Protein AF-A0A355DIT1-F1 (afdb_monomer_lite)

Foldseek 3Di:
DDDDPPDCAWDKAADDPPAAEDAEPVVVVVQCVVCVVVVHHRDHHHYLYYDVCVVVPHDHSPPPDDRIDTGGDDDDDD

Structure (mmCIF, N/CA/C/O backbone):
data_AF-A0A355DIT1-F1
#
_entry.id   AF-A0A355DIT1-F1
#
loop_
_atom_site.group_PDB
_atom_site.id
_atom_site.type_symbol
_atom_site.label_atom_id
_atom_site.label_alt_id
_atom_site.label_comp_id
_atom_site.label_asym_id
_atom_site.label_entity_id
_atom_site.label_seq_id
_atom_site.pdbx_PDB_ins_code
_atom_site.Cartn_x
_atom_site.Cartn_y
_atom_site.Cartn_z
_atom_site.occupancy
_atom_site.B_iso_or_equiv
_atom_site.auth_seq_id
_atom_site.auth_comp_id
_atom_site.auth_asym_id
_atom_site.auth_atom_id
_atom_site.pdbx_PDB_model_num
ATOM 1 N N . MET A 1 1 ? 24.547 -1.417 14.585 1.00 43.12 1 MET A N 1
ATOM 2 C CA . MET A 1 1 ? 23.324 -1.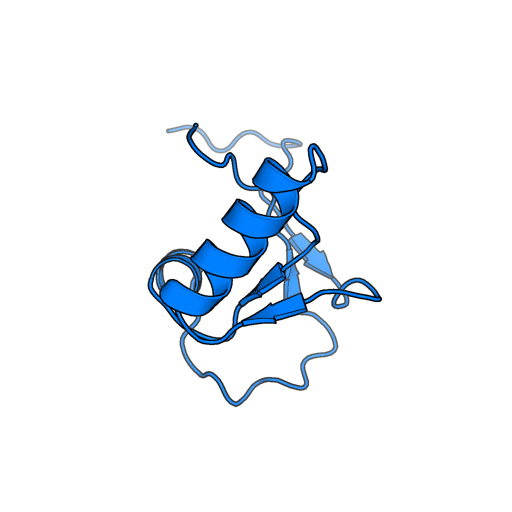939 13.939 1.00 43.12 1 MET A CA 1
ATOM 3 C C . MET A 1 1 ? 23.501 -3.434 13.776 1.00 43.12 1 MET A C 1
ATOM 5 O O . MET A 1 1 ? 24.325 -3.838 12.967 1.00 43.12 1 MET A O 1
ATOM 9 N N . SER A 1 2 ? 22.830 -4.239 14.594 1.00 62.06 2 SER A N 1
ATOM 10 C CA . SER A 1 2 ? 22.868 -5.699 14.487 1.00 62.06 2 SER A CA 1
ATOM 11 C C . SER A 1 2 ? 21.614 -6.173 13.764 1.00 62.06 2 SER A C 1
ATOM 13 O O . SER A 1 2 ? 20.503 -5.924 14.219 1.00 62.06 2 SER A O 1
ATOM 15 N N . VAL A 1 3 ? 21.797 -6.841 12.627 1.00 75.12 3 VAL A N 1
ATOM 16 C CA . VAL A 1 3 ? 20.739 -7.658 12.030 1.00 75.12 3 VAL A CA 1
ATOM 17 C C . VAL A 1 3 ? 20.549 -8.863 12.946 1.00 75.12 3 VAL A C 1
ATOM 19 O O . VAL A 1 3 ? 21.494 -9.607 13.206 1.00 75.12 3 VAL A O 1
ATOM 22 N N . GLU A 1 4 ? 19.342 -9.026 13.473 1.00 79.62 4 GLU A N 1
ATOM 23 C CA . GLU A 1 4 ? 18.986 -10.123 14.370 1.00 79.62 4 GLU A CA 1
ATOM 24 C C . GLU A 1 4 ? 18.361 -11.265 13.575 1.00 79.62 4 GLU A C 1
ATOM 26 O O . GLU A 1 4 ? 17.440 -11.074 12.774 1.00 79.62 4 GLU A O 1
ATOM 31 N N . ARG A 1 5 ? 18.873 -12.474 13.806 1.00 67.75 5 ARG A N 1
ATOM 32 C CA . ARG A 1 5 ? 18.370 -13.693 13.178 1.00 67.75 5 ARG A CA 1
ATOM 33 C C . ARG A 1 5 ? 16.977 -14.015 13.725 1.00 67.75 5 ARG A C 1
ATOM 35 O O . ARG A 1 5 ? 16.807 -14.114 14.934 1.00 67.75 5 ARG A O 1
ATOM 42 N N . GLY A 1 6 ? 16.010 -14.230 12.833 1.00 69.81 6 GLY A N 1
ATOM 43 C CA . GLY A 1 6 ? 14.632 -14.599 13.187 1.00 69.81 6 GLY A CA 1
ATOM 44 C C . GLY A 1 6 ? 13.664 -13.425 13.346 1.00 69.81 6 GLY A C 1
ATOM 45 O O . GLY A 1 6 ? 12.479 -13.657 13.561 1.00 69.81 6 GLY A O 1
ATOM 46 N N . ARG A 1 7 ? 14.136 -12.182 13.211 1.00 76.94 7 ARG A N 1
ATOM 47 C CA . ARG A 1 7 ? 13.264 -11.009 13.111 1.00 76.94 7 ARG A CA 1
ATOM 48 C C . ARG A 1 7 ? 12.710 -10.899 11.688 1.00 76.94 7 ARG A C 1
ATOM 50 O O . ARG A 1 7 ? 13.431 -11.178 10.732 1.00 76.94 7 ARG A O 1
ATOM 57 N N . ASP A 1 8 ? 11.436 -10.533 11.562 1.00 73.25 8 ASP A N 1
ATOM 58 C CA . ASP A 1 8 ? 10.828 -10.244 10.264 1.00 73.25 8 ASP A CA 1
ATOM 59 C C . ASP A 1 8 ? 11.410 -8.930 9.733 1.00 73.25 8 ASP A C 1
ATOM 61 O O . ASP A 1 8 ? 11.189 -7.856 10.293 1.00 73.25 8 ASP A O 1
ATOM 65 N N . TRP A 1 9 ? 12.225 -9.047 8.691 1.00 76.38 9 TRP A N 1
ATOM 66 C CA . TRP A 1 9 ? 12.827 -7.923 7.975 1.00 76.38 9 TRP A CA 1
ATOM 67 C C . TRP A 1 9 ? 12.126 -7.685 6.631 1.00 76.38 9 TRP A C 1
ATOM 69 O O . TRP A 1 9 ? 12.655 -6.979 5.773 1.00 76.38 9 TRP A O 1
ATOM 79 N N . GLY A 1 10 ? 10.956 -8.297 6.439 1.00 81.31 10 GLY A N 1
ATOM 80 C CA . GLY A 1 10 ? 10.342 -8.495 5.141 1.00 81.31 10 GLY A CA 1
ATOM 81 C C . GLY A 1 10 ? 10.822 -9.777 4.461 1.00 81.31 10 GLY A C 1
ATOM 82 O O . GLY A 1 10 ? 11.659 -10.531 4.966 1.00 81.31 10 GLY A O 1
ATOM 83 N N . GLY A 1 11 ? 10.277 -10.024 3.276 1.00 86.69 11 GLY A N 1
ATOM 84 C CA . GLY A 1 11 ? 10.570 -11.216 2.492 1.00 86.69 11 GLY A CA 1
ATOM 85 C C . GLY A 1 11 ? 10.230 -11.039 1.023 1.00 86.69 11 GLY A C 1
ATOM 86 O O . GLY A 1 11 ? 9.888 -9.949 0.571 1.00 86.69 11 GLY A O 1
ATOM 87 N N . THR A 1 12 ? 10.322 -12.132 0.275 1.00 88.12 12 THR A N 1
ATOM 88 C CA . THR A 1 12 ? 9.781 -12.212 -1.085 1.00 88.12 12 THR A CA 1
ATOM 89 C C . THR A 1 12 ? 8.558 -13.119 -1.070 1.00 88.12 12 THR A C 1
ATOM 91 O O . THR A 1 12 ? 8.515 -14.091 -0.314 1.00 88.12 12 THR A O 1
ATOM 94 N N . GLY A 1 13 ? 7.531 -12.753 -1.827 1.00 89.81 13 GLY A N 1
ATOM 95 C CA . GLY A 1 13 ? 6.274 -13.494 -1.881 1.00 89.81 13 GLY A CA 1
ATOM 96 C C . GLY A 1 13 ? 5.369 -12.981 -2.995 1.00 89.81 13 GLY A C 1
ATOM 97 O O . GLY A 1 13 ? 5.672 -11.949 -3.590 1.00 89.81 13 GLY A O 1
ATOM 98 N N . PRO A 1 14 ? 4.256 -13.663 -3.304 1.00 89.31 14 PRO A N 1
ATOM 99 C CA . PRO A 1 14 ? 3.291 -13.144 -4.265 1.00 89.31 14 PRO A CA 1
ATOM 100 C C . PRO A 1 14 ? 2.698 -11.821 -3.767 1.00 89.31 14 PRO A C 1
ATOM 102 O O . PRO A 1 14 ? 2.581 -11.592 -2.559 1.00 89.31 14 PRO A O 1
ATOM 105 N N . LEU A 1 15 ? 2.289 -10.957 -4.698 1.00 87.94 15 LEU A N 1
ATOM 106 C CA . LEU A 1 15 ? 1.522 -9.768 -4.344 1.00 87.94 15 LEU A CA 1
ATOM 107 C C . LEU A 1 15 ? 0.214 -10.204 -3.652 1.00 87.94 15 LEU A C 1
ATOM 109 O O . LEU A 1 15 ? -0.530 -10.989 -4.245 1.00 87.94 15 LEU A O 1
ATOM 113 N N . PRO A 1 16 ? -0.091 -9.712 -2.436 1.00 90.00 16 PRO A N 1
ATOM 114 C CA . PRO A 1 16 ? -1.331 -10.065 -1.758 1.00 90.00 16 PRO A CA 1
ATOM 115 C C . PRO A 1 16 ? -2.563 -9.672 -2.577 1.00 90.00 16 PRO A C 1
ATOM 117 O O . PRO A 1 16 ? -2.608 -8.598 -3.184 1.00 90.00 16 PRO A O 1
ATOM 120 N N . GLU A 1 17 ? -3.576 -10.537 -2.582 1.00 89.44 17 GLU A N 1
ATOM 121 C CA . GLU A 1 17 ? -4.838 -10.264 -3.268 1.00 89.44 17 GLU A CA 1
ATOM 122 C C . GLU A 1 17 ? -5.494 -8.992 -2.709 1.00 89.44 17 GLU A C 1
ATOM 124 O O . GLU A 1 17 ? -5.491 -8.744 -1.503 1.00 89.44 17 GLU A O 1
ATOM 129 N N . GLY A 1 18 ? -6.033 -8.157 -3.599 1.00 89.00 18 GLY A N 1
ATOM 130 C CA . GLY A 1 18 ? -6.651 -6.886 -3.216 1.00 89.00 18 GLY A CA 1
ATOM 131 C C . GLY A 1 18 ? -5.661 -5.770 -2.864 1.00 89.00 18 GLY A C 1
ATOM 132 O O . GLY A 1 18 ? -6.098 -4.711 -2.412 1.00 89.00 18 GLY A O 1
ATOM 133 N N . ALA A 1 19 ? -4.353 -5.962 -3.084 1.00 92.31 19 ALA A N 1
ATOM 134 C CA . ALA A 1 19 ? -3.372 -4.894 -2.917 1.00 92.31 19 ALA A CA 1
ATOM 135 C C . ALA A 1 19 ? -3.685 -3.698 -3.832 1.00 92.31 19 ALA A C 1
ATOM 137 O O . ALA A 1 19 ? -3.864 -3.834 -5.046 1.00 92.31 19 ALA A O 1
ATOM 138 N N . VAL A 1 20 ? -3.709 -2.503 -3.243 1.00 95.50 20 VAL A N 1
ATOM 139 C CA . VAL A 1 20 ? -3.929 -1.254 -3.978 1.00 95.50 20 VAL A CA 1
ATOM 140 C C . VAL A 1 20 ? -2.612 -0.831 -4.617 1.00 95.50 20 VAL A C 1
ATOM 142 O O . VAL A 1 20 ? -1.624 -0.638 -3.917 1.00 95.50 20 VAL A O 1
ATOM 145 N N . ILE A 1 21 ? -2.571 -0.687 -5.941 1.00 93.88 21 ILE A N 1
ATOM 146 C CA . ILE A 1 21 ? -1.354 -0.274 -6.650 1.00 93.88 21 ILE A CA 1
ATOM 147 C C . ILE A 1 21 ? -1.288 1.250 -6.754 1.00 93.88 21 ILE A C 1
ATOM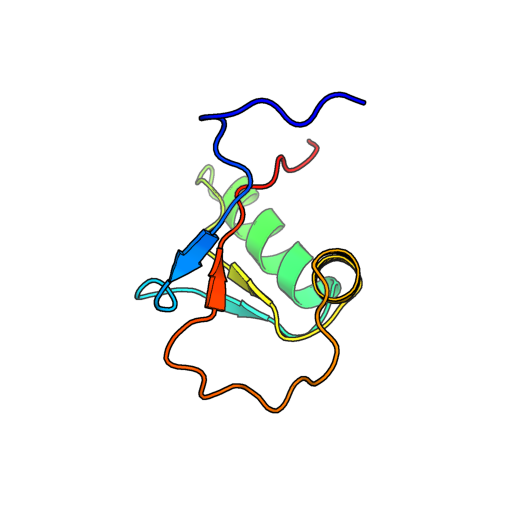 149 O O . ILE A 1 21 ? -2.228 1.876 -7.237 1.00 93.88 21 ILE A O 1
ATOM 153 N N . VAL A 1 22 ? -0.155 1.835 -6.360 1.00 95.31 22 VAL A N 1
ATOM 154 C CA . VAL A 1 22 ? 0.123 3.276 -6.477 1.00 95.31 22 VAL A CA 1
ATOM 155 C C . VAL A 1 22 ? 1.481 3.516 -7.134 1.00 95.31 22 VAL A C 1
ATOM 157 O O . VAL A 1 22 ? 2.417 2.729 -6.974 1.00 95.31 22 VAL A O 1
ATOM 160 N N . SER A 1 23 ? 1.603 4.623 -7.860 1.00 94.81 23 SER A N 1
ATOM 161 C CA . SER A 1 23 ? 2.820 4.998 -8.596 1.00 94.81 23 SER A CA 1
ATOM 162 C C . SER A 1 23 ? 3.444 6.300 -8.088 1.00 94.81 23 SER A C 1
ATOM 164 O O . SER A 1 23 ? 4.573 6.631 -8.451 1.00 94.81 23 SER A O 1
ATOM 166 N N . THR A 1 24 ? 2.742 7.051 -7.237 1.00 96.38 24 THR A N 1
ATOM 167 C CA . THR A 1 24 ? 3.201 8.353 -6.738 1.00 96.38 24 THR A CA 1
ATOM 168 C C . THR A 1 24 ? 3.024 8.511 -5.228 1.00 96.38 24 THR A C 1
ATOM 170 O O . THR A 1 24 ? 2.159 7.895 -4.603 1.00 96.38 24 THR A O 1
ATOM 173 N N . ASN A 1 25 ? 3.807 9.423 -4.639 1.00 97.31 25 ASN A N 1
ATOM 174 C CA . ASN A 1 25 ? 3.666 9.808 -3.231 1.00 97.31 25 ASN A CA 1
ATOM 175 C C . ASN A 1 25 ? 2.257 10.340 -2.915 1.00 97.31 25 ASN A C 1
ATOM 177 O O . ASN A 1 25 ? 1.741 10.112 -1.824 1.00 97.31 25 ASN A O 1
ATOM 181 N N . ALA A 1 26 ? 1.642 11.064 -3.856 1.00 98.19 26 ALA A N 1
ATOM 182 C CA . ALA A 1 26 ? 0.322 11.658 -3.676 1.00 98.19 26 ALA A CA 1
ATOM 183 C C . ALA A 1 26 ? -0.778 10.590 -3.603 1.00 98.19 26 ALA A C 1
ATOM 185 O O . ALA A 1 26 ? -1.624 10.651 -2.713 1.00 98.19 26 ALA A O 1
ATOM 186 N N . GLU A 1 27 ? -0.729 9.587 -4.482 1.00 98.12 27 GLU A N 1
ATOM 187 C CA . GLU A 1 27 ? -1.660 8.452 -4.463 1.00 98.12 27 GLU A CA 1
ATOM 188 C C . GLU A 1 27 ? -1.530 7.648 -3.169 1.00 98.12 27 GLU A C 1
ATOM 190 O O . GLU A 1 27 ? -2.531 7.423 -2.490 1.00 98.12 27 GLU A O 1
ATOM 195 N N . LEU A 1 28 ? -0.297 7.293 -2.774 1.00 97.38 28 LEU A N 1
ATOM 196 C CA . LEU A 1 28 ? -0.046 6.602 -1.505 1.00 97.38 28 LEU A CA 1
ATOM 197 C C . LEU A 1 28 ? -0.612 7.398 -0.321 1.00 97.38 28 LEU A C 1
ATOM 199 O O . LEU A 1 28 ? -1.292 6.846 0.546 1.00 97.38 28 LEU A O 1
ATOM 203 N N . ARG A 1 29 ? -0.374 8.715 -0.304 1.00 96.75 29 ARG A N 1
ATOM 204 C CA . ARG A 1 29 ? -0.883 9.602 0.744 1.00 96.75 29 ARG A CA 1
ATOM 205 C C . ARG A 1 29 ? -2.409 9.637 0.778 1.00 96.75 29 ARG A C 1
ATOM 207 O O . ARG A 1 29 ? -2.965 9.638 1.874 1.00 96.75 29 ARG A O 1
ATOM 214 N N . SER A 1 30 ? -3.077 9.655 -0.376 1.00 97.94 30 SER A N 1
ATOM 215 C CA . SER A 1 30 ? -4.543 9.618 -0.444 1.00 97.94 30 SER A CA 1
ATOM 216 C C . SER A 1 30 ? -5.089 8.321 0.144 1.00 97.94 30 SER A C 1
ATOM 218 O O . SER A 1 30 ? -5.936 8.378 1.029 1.00 97.94 30 SER A O 1
ATOM 220 N N . VAL A 1 31 ? -4.541 7.167 -0.258 1.00 97.50 31 VAL A N 1
ATOM 221 C CA . VAL A 1 31 ? -4.967 5.844 0.237 1.00 97.50 31 VAL A CA 1
ATOM 222 C C . VAL A 1 31 ? -4.885 5.768 1.764 1.00 97.50 31 VAL A C 1
ATOM 224 O O . VAL A 1 31 ? -5.848 5.371 2.424 1.00 97.50 31 VAL A O 1
ATOM 227 N N . VAL A 1 32 ? -3.760 6.196 2.341 1.00 96.56 32 VAL A N 1
ATOM 228 C CA . VAL A 1 32 ? -3.569 6.206 3.799 1.00 96.56 32 VAL A CA 1
ATOM 229 C C . VAL A 1 32 ? -4.522 7.194 4.479 1.00 96.56 32 VAL A C 1
ATOM 231 O O . VAL A 1 32 ? -5.130 6.861 5.497 1.00 96.56 32 VAL A O 1
ATOM 234 N N . ALA A 1 33 ? -4.673 8.405 3.935 1.00 96.75 33 ALA A N 1
ATOM 235 C CA . ALA A 1 33 ? -5.543 9.427 4.512 1.00 96.75 33 ALA A CA 1
ATOM 236 C C . ALA A 1 33 ? -7.021 9.011 4.494 1.00 96.75 33 ALA A C 1
ATOM 238 O O . ALA A 1 33 ? -7.734 9.248 5.470 1.00 96.75 33 ALA A O 1
ATOM 239 N N . ASP A 1 34 ? -7.475 8.370 3.420 1.00 97.75 34 ASP A N 1
ATOM 240 C CA . ASP A 1 34 ? -8.858 7.921 3.272 1.00 97.75 34 ASP A CA 1
ATOM 241 C C . ASP A 1 34 ? -9.174 6.748 4.206 1.00 97.75 34 ASP A C 1
ATOM 243 O O . ASP A 1 34 ? -10.236 6.740 4.836 1.00 97.75 34 ASP A O 1
ATOM 247 N N . ALA A 1 35 ? -8.240 5.805 4.379 1.00 96.44 35 ALA A N 1
ATOM 248 C CA . ALA A 1 35 ? -8.369 4.735 5.369 1.00 96.44 35 ALA A CA 1
ATOM 249 C C . ALA A 1 35 ? -8.465 5.298 6.796 1.00 96.44 35 ALA A C 1
ATOM 251 O O . ALA A 1 35 ? -9.422 5.000 7.515 1.00 96.44 35 ALA A O 1
ATOM 252 N N . ARG A 1 36 ? -7.551 6.209 7.162 1.00 95.12 36 ARG A N 1
ATOM 253 C CA . ARG A 1 36 ? -7.553 6.881 8.472 1.00 95.12 36 ARG A CA 1
ATOM 254 C C . ARG A 1 36 ? -8.835 7.668 8.720 1.00 95.12 36 ARG A C 1
ATOM 256 O O . ARG A 1 36 ? -9.421 7.550 9.791 1.00 95.12 36 ARG A O 1
ATOM 263 N N . ARG A 1 37 ? -9.307 8.439 7.732 1.00 96.56 37 ARG A N 1
ATOM 264 C CA . ARG A 1 37 ? -10.565 9.201 7.832 1.00 96.56 37 ARG A CA 1
ATOM 265 C C . ARG A 1 37 ? -11.764 8.278 8.050 1.00 96.56 37 ARG A C 1
ATOM 267 O O . ARG A 1 37 ? -12.695 8.653 8.754 1.00 96.56 37 ARG A O 1
ATOM 274 N N . ALA A 1 38 ? -11.730 7.083 7.469 1.00 97.25 38 ALA A N 1
ATOM 275 C CA . ALA A 1 38 ? -12.752 6.063 7.654 1.00 97.25 38 ALA A CA 1
ATOM 276 C C . ALA A 1 38 ? -12.584 5.236 8.946 1.00 97.25 38 ALA A C 1
ATOM 278 O O . ALA A 1 38 ? -13.358 4.303 9.148 1.00 97.25 38 ALA A O 1
ATOM 279 N N . GLY A 1 39 ? -11.589 5.533 9.792 1.00 96.50 39 GLY A N 1
ATOM 280 C CA . GLY A 1 39 ? -11.308 4.774 11.014 1.00 96.50 39 GLY A CA 1
ATOM 281 C C . GLY A 1 39 ? -10.866 3.332 10.752 1.00 96.50 39 GLY A C 1
ATOM 282 O O . GLY A 1 39 ? -11.138 2.457 11.567 1.00 96.50 39 GLY A O 1
ATOM 283 N N . ARG A 1 40 ? -10.242 3.069 9.598 1.00 95.31 40 ARG A N 1
ATOM 284 C CA . ARG A 1 40 ? -9.763 1.744 9.182 1.00 95.31 40 ARG A CA 1
ATOM 285 C C . ARG A 1 40 ? -8.247 1.741 9.044 1.00 95.31 40 ARG A C 1
ATOM 287 O O . ARG A 1 40 ? -7.643 2.774 8.749 1.00 95.31 40 ARG A O 1
ATOM 294 N N . ASP A 1 41 ? -7.656 0.561 9.173 1.00 93.56 41 ASP A N 1
ATOM 295 C CA . ASP A 1 41 ? -6.250 0.370 8.840 1.00 93.56 41 ASP A CA 1
ATOM 296 C C . ASP A 1 41 ? -6.017 0.593 7.335 1.00 93.56 41 ASP A C 1
ATOM 298 O O . ASP A 1 41 ? -6.874 0.233 6.513 1.00 93.56 41 ASP A O 1
ATOM 302 N N . PRO A 1 42 ? -4.882 1.201 6.943 1.00 94.94 42 PRO A N 1
ATOM 303 C CA . PRO A 1 42 ? -4.496 1.277 5.542 1.00 94.94 42 PRO A CA 1
ATOM 304 C C . PRO A 1 42 ? -4.428 -0.123 4.912 1.00 94.94 42 PRO A C 1
ATOM 306 O O . PRO A 1 42 ? -3.940 -1.056 5.551 1.00 94.94 42 PRO A O 1
ATOM 309 N N . PRO A 1 43 ? -4.902 -0.290 3.665 1.00 95.50 43 PRO A N 1
ATOM 310 C CA . PRO A 1 43 ? -4.804 -1.569 2.973 1.00 95.50 43 PRO A CA 1
ATOM 311 C C . PRO A 1 43 ? -3.342 -1.904 2.657 1.00 95.50 43 PRO A C 1
ATOM 313 O O . PRO A 1 43 ? -2.464 -1.042 2.704 1.00 95.50 43 PRO A O 1
ATOM 316 N N . VAL A 1 44 ? -3.090 -3.146 2.238 1.00 95.56 44 VAL A N 1
ATOM 317 C CA . VAL A 1 44 ? -1.820 -3.495 1.590 1.00 95.56 44 VAL A CA 1
ATOM 318 C C . VAL A 1 44 ? -1.667 -2.655 0.321 1.00 95.56 44 VAL A C 1
ATOM 320 O O . VAL A 1 44 ? -2.583 -2.590 -0.503 1.00 95.56 44 VAL A O 1
ATOM 323 N N . VAL A 1 45 ? -0.504 -2.023 0.157 1.00 95.56 45 VAL A N 1
ATOM 324 C CA . VAL A 1 45 ? -0.211 -1.163 -0.993 1.00 95.56 45 VAL A CA 1
ATOM 325 C C . VAL A 1 45 ? 0.954 -1.732 -1.794 1.00 95.56 45 VAL A C 1
ATOM 327 O O . VAL A 1 45 ? 2.044 -1.932 -1.263 1.00 95.56 45 VAL A O 1
ATOM 330 N N . GLY A 1 46 ? 0.736 -1.956 -3.087 1.00 94.31 46 GLY A N 1
ATOM 331 C CA . GLY A 1 46 ? 1.803 -2.242 -4.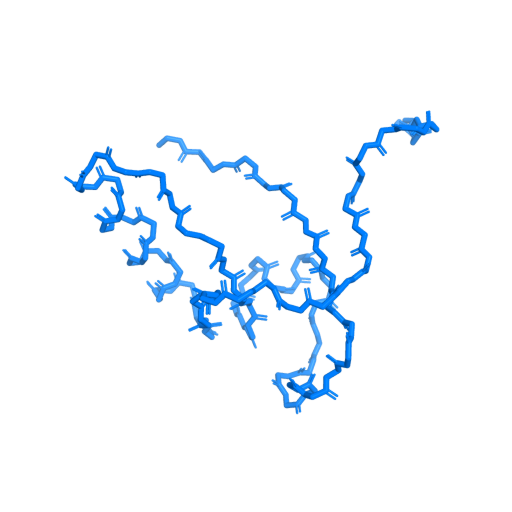039 1.00 94.31 46 GLY A CA 1
ATOM 332 C C . GLY A 1 46 ? 2.397 -0.943 -4.576 1.00 94.31 46 GLY A C 1
ATOM 333 O O . GLY A 1 46 ? 1.687 -0.109 -5.138 1.00 94.31 46 GLY A O 1
ATOM 334 N N . LEU A 1 47 ? 3.706 -0.768 -4.417 1.00 93.38 47 LEU A N 1
ATOM 335 C CA . LEU A 1 47 ? 4.411 0.441 -4.834 1.00 93.38 47 LEU A CA 1
ATOM 336 C C . LEU A 1 47 ? 5.075 0.238 -6.203 1.00 93.38 47 LEU A C 1
ATOM 338 O O . LEU A 1 47 ? 5.889 -0.670 -6.363 1.00 93.38 47 LEU A O 1
ATOM 342 N N . ARG A 1 48 ? 4.774 1.111 -7.171 1.00 92.06 48 ARG A N 1
ATOM 343 C CA . ARG A 1 48 ? 5.448 1.177 -8.488 1.00 92.06 48 ARG A CA 1
ATOM 344 C C . ARG A 1 48 ? 6.269 2.448 -8.697 1.00 92.06 48 ARG A C 1
ATOM 346 O O . ARG A 1 48 ? 6.871 2.632 -9.748 1.00 92.06 48 ARG A O 1
ATOM 353 N N . GLY A 1 49 ? 6.275 3.342 -7.715 1.00 93.00 49 GLY A N 1
ATOM 354 C CA . GLY A 1 49 ? 6.947 4.626 -7.812 1.00 93.00 49 GLY A CA 1
ATOM 355 C C . GLY A 1 49 ? 6.868 5.428 -6.519 1.00 93.00 49 GLY A C 1
ATOM 356 O O . GLY A 1 49 ? 6.334 4.972 -5.508 1.00 93.00 49 GLY A O 1
ATOM 357 N N . GLY A 1 50 ? 7.425 6.637 -6.550 1.00 94.62 50 GLY A N 1
ATOM 358 C CA . GLY A 1 50 ? 7.555 7.488 -5.369 1.00 94.62 50 GLY A CA 1
ATOM 359 C C . GLY A 1 50 ? 8.791 7.178 -4.523 1.00 94.62 50 GLY A C 1
ATOM 360 O O . GLY A 1 50 ? 9.622 6.335 -4.862 1.00 94.62 50 GLY A O 1
ATOM 361 N N . ASP A 1 51 ? 8.937 7.905 -3.423 1.00 95.38 51 ASP A N 1
ATOM 362 C CA . ASP A 1 51 ? 10.170 7.893 -2.633 1.00 95.38 51 ASP A CA 1
ATOM 363 C C . ASP A 1 51 ? 10.273 6.648 -1.760 1.00 95.38 51 ASP A C 1
ATOM 365 O O . ASP A 1 51 ? 11.342 6.053 -1.681 1.00 95.38 51 ASP A O 1
ATOM 369 N N . LEU A 1 52 ? 9.158 6.190 -1.180 1.00 94.12 52 LEU A N 1
ATOM 370 C CA . LEU A 1 52 ? 9.142 4.945 -0.410 1.00 94.12 52 LEU A CA 1
ATOM 371 C C . LEU A 1 52 ? 9.522 3.741 -1.284 1.00 94.12 52 LEU A C 1
ATOM 373 O O . LEU A 1 52 ? 10.315 2.908 -0.858 1.00 94.12 52 LEU A O 1
ATOM 377 N N . TRP A 1 53 ? 9.031 3.688 -2.525 1.00 94.00 53 TRP A N 1
ATOM 378 C CA . TRP A 1 53 ? 9.411 2.651 -3.489 1.00 94.00 53 TRP A CA 1
ATOM 379 C C . TRP A 1 53 ? 10.921 2.631 -3.745 1.00 94.00 53 TRP A C 1
ATOM 381 O O . TRP A 1 53 ? 11.539 1.572 -3.668 1.00 94.00 53 TRP A O 1
ATOM 391 N N . ARG A 1 54 ? 11.535 3.800 -3.976 1.00 92.75 54 ARG A N 1
ATOM 392 C CA . ARG A 1 54 ? 12.992 3.916 -4.174 1.00 92.75 54 ARG A CA 1
ATOM 393 C C . ARG A 1 54 ? 13.773 3.533 -2.918 1.00 92.75 54 ARG A C 1
ATOM 395 O O . ARG A 1 54 ? 14.770 2.825 -3.021 1.00 92.75 54 ARG A O 1
ATOM 402 N N . THR A 1 55 ? 13.306 3.953 -1.741 1.00 92.81 55 THR A N 1
ATOM 403 C CA . THR A 1 55 ? 13.911 3.605 -0.443 1.00 92.81 55 THR A CA 1
ATOM 404 C C . THR A 1 55 ? 13.906 2.097 -0.200 1.00 92.81 55 THR A C 1
ATOM 406 O O . THR A 1 55 ? 14.877 1.559 0.323 1.00 92.81 55 THR A O 1
ATOM 409 N N . LEU A 1 56 ? 12.849 1.404 -0.631 1.00 90.69 56 LEU A N 1
ATOM 410 C CA . LEU A 1 56 ? 12.729 -0.053 -0.548 1.00 90.69 56 LEU A CA 1
ATOM 411 C C . LEU A 1 56 ? 13.420 -0.792 -1.713 1.00 90.69 56 LEU A C 1
ATOM 413 O O . LEU A 1 56 ? 13.282 -2.007 -1.839 1.00 90.69 56 LEU A O 1
ATOM 417 N N . GLY A 1 57 ? 14.188 -0.086 -2.551 1.00 89.19 57 GLY A N 1
ATOM 418 C CA . GLY A 1 57 ? 15.021 -0.677 -3.603 1.00 89.19 57 GLY A CA 1
ATOM 419 C C . GLY A 1 57 ? 14.377 -0.770 -4.988 1.00 89.19 57 GLY A C 1
ATOM 420 O O . GLY A 1 57 ? 14.963 -1.385 -5.879 1.00 89.19 57 GLY A O 1
ATOM 421 N N . GLY A 1 58 ? 13.213 -0.156 -5.200 1.00 88.81 58 GLY A N 1
ATOM 422 C CA . GLY A 1 58 ? 12.557 -0.071 -6.502 1.00 88.81 58 GLY A CA 1
ATOM 423 C C . GLY A 1 58 ? 13.372 0.725 -7.528 1.00 88.81 58 GLY A C 1
ATOM 424 O O . GLY A 1 58 ? 13.855 1.820 -7.231 1.00 88.81 58 GLY A O 1
ATOM 425 N N . ARG A 1 59 ? 13.545 0.165 -8.735 1.00 82.00 59 ARG A N 1
ATOM 426 C CA . ARG A 1 59 ? 14.346 0.773 -9.820 1.00 82.00 59 ARG A CA 1
ATOM 427 C C . ARG A 1 59 ? 13.615 0.897 -11.153 1.00 82.00 59 ARG A C 1
ATOM 429 O O . ARG A 1 59 ? 13.810 1.897 -11.835 1.00 82.00 59 ARG A O 1
ATOM 436 N N . GLU A 1 60 ? 12.765 -0.066 -11.505 1.00 78.31 60 GLU A N 1
ATOM 437 C CA . GLU A 1 60 ? 12.092 -0.121 -12.808 1.00 78.31 60 GLU A CA 1
ATOM 438 C C . GLU A 1 60 ? 10.584 -0.359 -12.621 1.00 78.31 60 GLU A C 1
ATOM 440 O O . GLU A 1 60 ? 10.197 -1.386 -12.061 1.00 78.31 60 GLU A O 1
ATOM 445 N N . PRO A 1 61 ? 9.720 0.582 -13.042 1.00 64.94 61 PRO A N 1
ATOM 446 C CA . PRO A 1 61 ? 8.284 0.521 -12.768 1.00 64.94 61 PRO A CA 1
ATOM 447 C C . PRO A 1 61 ? 7.550 -0.543 -13.595 1.00 64.94 61 PRO A C 1
ATOM 449 O O . PRO A 1 61 ? 6.472 -0.964 -13.185 1.00 64.94 61 PRO A O 1
ATOM 452 N N . ASP A 1 62 ? 8.132 -0.987 -14.717 1.00 61.41 62 ASP A N 1
ATOM 453 C CA . 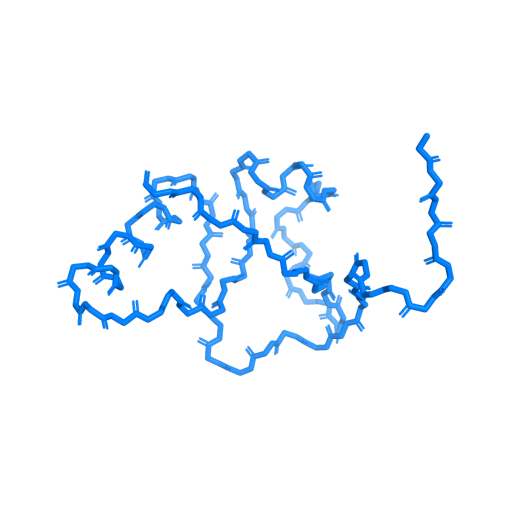ASP A 1 62 ? 7.506 -1.892 -15.693 1.00 61.41 62 ASP A CA 1
ATOM 454 C C . ASP A 1 62 ? 7.807 -3.382 -15.453 1.00 61.41 62 ASP A C 1
ATOM 456 O O . ASP A 1 62 ? 7.231 -4.247 -16.115 1.00 61.41 62 ASP A O 1
ATOM 460 N N . HIS A 1 63 ? 8.612 -3.720 -14.437 1.00 58.50 63 HIS A N 1
ATOM 461 C CA . HIS A 1 63 ? 8.789 -5.097 -13.944 1.00 58.50 63 HIS A CA 1
ATOM 462 C C . HIS A 1 63 ? 7.587 -5.560 -13.094 1.00 58.50 63 HIS A C 1
ATOM 464 O O . HIS A 1 63 ? 7.718 -6.147 -12.024 1.00 58.50 63 HIS A O 1
ATOM 470 N N . VAL A 1 64 ? 6.381 -5.267 -13.580 1.00 52.59 64 VAL A N 1
ATOM 471 C CA . VAL A 1 64 ? 5.093 -5.493 -12.909 1.00 52.59 64 VAL A CA 1
ATOM 472 C C . VAL A 1 64 ? 4.696 -6.968 -12.862 1.00 52.59 64 VAL A C 1
ATOM 474 O O . VAL A 1 64 ? 3.857 -7.351 -12.050 1.00 52.59 64 VAL A O 1
ATOM 477 N N . TYR A 1 65 ? 5.304 -7.803 -13.699 1.00 53.41 65 TYR A N 1
ATOM 478 C CA . TYR A 1 65 ? 5.048 -9.237 -13.741 1.00 53.41 65 TYR A CA 1
ATOM 479 C C . TYR A 1 65 ? 6.226 -9.986 -13.137 1.00 53.41 65 TYR A C 1
ATOM 481 O O . TYR A 1 65 ? 7.052 -10.561 -13.841 1.00 53.41 65 TYR A O 1
ATOM 489 N N . VAL A 1 66 ? 6.316 -9.943 -11.815 1.00 58.91 66 VAL A N 1
ATOM 490 C CA . VAL A 1 66 ? 7.178 -10.847 -11.064 1.00 58.91 66 VAL A CA 1
ATOM 491 C C . VAL A 1 66 ? 6.283 -11.716 -10.197 1.00 58.91 66 VAL A C 1
ATOM 493 O O . VAL A 1 66 ? 5.464 -11.206 -9.436 1.00 58.91 66 VAL A O 1
ATOM 496 N N . ASP A 1 67 ? 6.450 -13.034 -10.296 1.00 68.00 67 ASP A N 1
ATOM 497 C CA . ASP A 1 67 ? 5.772 -14.008 -9.427 1.00 68.00 67 ASP A CA 1
ATOM 498 C C . ASP A 1 67 ? 6.054 -13.747 -7.935 1.00 68.00 67 ASP A C 1
ATOM 500 O O . ASP A 1 67 ? 5.385 -14.295 -7.059 1.00 68.00 67 ASP A O 1
ATOM 504 N N . GLN A 1 68 ? 7.070 -12.926 -7.642 1.00 80.75 68 GLN A N 1
ATOM 505 C CA . GLN A 1 68 ? 7.532 -12.561 -6.314 1.00 80.75 68 GLN A CA 1
ATOM 506 C C . GLN A 1 68 ?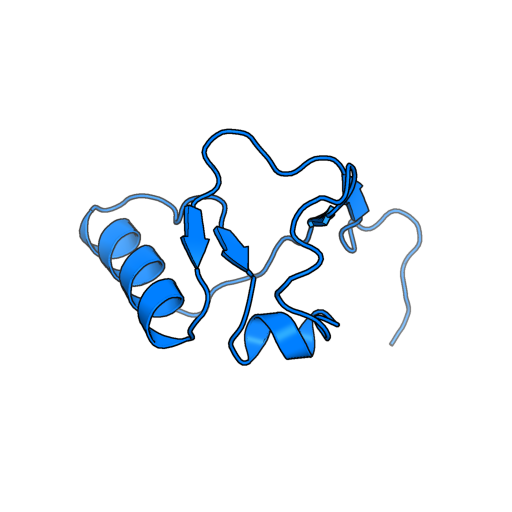 7.802 -11.050 -6.232 1.00 80.75 68 GLN A C 1
ATOM 508 O O . GLN A 1 68 ? 8.621 -10.516 -6.976 1.00 80.75 68 GLN A O 1
ATOM 513 N N . VAL A 1 69 ? 7.157 -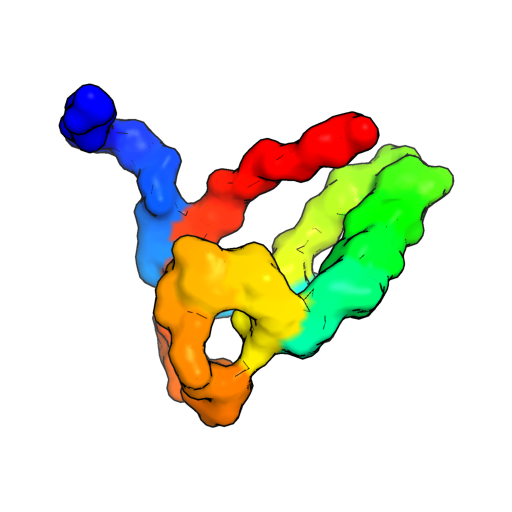10.374 -5.285 1.00 87.94 69 VAL A N 1
ATOM 514 C CA . VAL A 1 69 ? 7.425 -8.990 -4.879 1.00 87.94 69 VAL A CA 1
ATOM 515 C C . VAL A 1 69 ? 8.152 -8.967 -3.536 1.00 87.94 69 VAL A C 1
ATOM 517 O O . VAL A 1 69 ? 8.062 -9.914 -2.753 1.00 87.94 69 VAL A O 1
ATOM 520 N N . THR A 1 70 ? 8.844 -7.867 -3.238 1.00 89.75 70 THR A N 1
ATOM 521 C CA . THR A 1 70 ? 9.337 -7.603 -1.881 1.00 89.75 70 THR A CA 1
ATOM 522 C C . THR A 1 70 ? 8.165 -7.207 -0.988 1.00 89.75 70 THR A C 1
ATOM 524 O O . THR A 1 70 ? 7.470 -6.229 -1.263 1.00 89.75 70 THR A O 1
ATOM 527 N N . LEU A 1 71 ? 7.964 -7.954 0.092 1.00 91.81 71 LEU A N 1
ATOM 528 C CA . LEU A 1 71 ? 6.979 -7.679 1.130 1.00 91.81 71 LEU A CA 1
ATOM 529 C C . LEU A 1 71 ? 7.689 -7.057 2.327 1.00 91.81 71 LEU A C 1
ATOM 531 O O . LEU A 1 71 ? 8.692 -7.593 2.796 1.00 91.81 71 LEU A O 1
ATOM 535 N N . ALA A 1 72 ? 7.167 -5.940 2.822 1.00 91.69 72 ALA A N 1
ATOM 536 C CA . ALA A 1 72 ? 7.702 -5.258 3.990 1.00 91.69 72 ALA A CA 1
ATOM 537 C C . ALA A 1 72 ? 6.568 -4.645 4.813 1.00 91.69 72 ALA A C 1
ATOM 539 O O . ALA A 1 72 ? 5.674 -3.997 4.266 1.00 91.69 72 ALA A O 1
ATOM 540 N N . THR A 1 73 ? 6.645 -4.816 6.130 1.00 91.81 73 THR A N 1
ATOM 541 C CA . THR A 1 73 ? 5.801 -4.097 7.088 1.00 91.81 73 THR A CA 1
ATOM 542 C C . THR A 1 73 ? 6.492 -2.790 7.450 1.00 91.81 73 THR A C 1
ATOM 544 O O . THR A 1 73 ? 7.674 -2.788 7.796 1.00 91.81 73 THR A O 1
ATOM 547 N N . VAL A 1 74 ? 5.769 -1.676 7.354 1.00 90.19 74 VAL A N 1
ATOM 548 C CA . VAL A 1 74 ? 6.298 -0.342 7.657 1.00 90.19 74 VAL A CA 1
ATOM 549 C C . VAL A 1 74 ? 5.413 0.358 8.677 1.00 90.19 74 VAL A C 1
ATOM 551 O O . VAL A 1 74 ? 4.188 0.340 8.564 1.00 90.19 74 VAL A O 1
ATOM 554 N N . ASP A 1 75 ? 6.040 1.015 9.648 1.00 91.12 75 ASP A N 1
ATOM 555 C CA . ASP A 1 75 ? 5.334 1.895 10.570 1.00 91.12 75 ASP A CA 1
ATOM 556 C C . ASP A 1 75 ? 4.980 3.205 9.859 1.00 91.12 75 ASP A C 1
ATOM 558 O O . ASP A 1 75 ? 5.823 3.841 9.220 1.00 91.12 75 ASP A O 1
ATOM 562 N N . ILE A 1 76 ? 3.723 3.632 9.979 1.00 89.69 76 ILE A N 1
ATOM 563 C CA . ILE A 1 76 ? 3.242 4.876 9.376 1.00 89.69 76 ILE A CA 1
ATOM 564 C C . ILE A 1 76 ? 3.064 5.913 10.484 1.00 89.69 76 ILE A C 1
ATOM 566 O O . ILE A 1 76 ? 2.197 5.762 11.344 1.00 89.69 76 ILE A O 1
ATOM 570 N N . GLY A 1 77 ? 3.852 6.991 10.431 1.00 86.75 77 GLY A N 1
ATOM 571 C CA . GLY A 1 77 ? 3.763 8.101 11.385 1.00 86.75 77 GLY A CA 1
ATOM 572 C C . GLY A 1 77 ? 2.360 8.717 11.455 1.00 86.75 77 GLY A C 1
ATOM 573 O O . GLY A 1 77 ? 1.638 8.749 10.453 1.00 86.75 77 GLY A O 1
ATOM 574 N N . SER A 1 78 ? 1.964 9.167 12.648 1.00 69.75 78 SER A N 1
ATOM 575 C CA . SER A 1 78 ? 0.661 9.788 12.931 1.00 69.75 78 SER A CA 1
ATOM 576 C C . SER A 1 78 ? 0.495 11.120 12.213 1.00 69.75 78 SER A C 1
ATOM 578 O O . SER A 1 78 ? 1.362 11.994 12.433 1.00 69.75 78 SER A O 1
#

Radius of gyration: 13.53 Å; chains: 1; bounding box: 36×26×30 Å

Secondary structure (DSSP, 8-state):
-PPPTTS---EEEPPPTTPEEE-SHHHHHHHHHHHHHTT-PPPPEEESSHHHHHHTT---TT----S-EEE-------

Sequence (78 aa):
MSVERGRDWGGTGPLPEGAVIVSTNAELRSVVADARRAGRDPPVVGLRGGDLWRTLGGREPDHVYVDQVTLATVDIGS

pLDDT: mean 86.6, std 12.71, range [43.12, 98.19]